Protein AF-A0A3D4BB54-F1 (afdb_monomer)

Mean predicted aligned error: 3.81 Å

Sequence (71 aa):
QTWIEASARMPGLPRSTWINGIEPSRNEEGTVYVAINNYRNDDFTNYVYRSADYGATWQAITNGLPDRRGG

Structure (mmCIF, N/CA/C/O backbone):
data_AF-A0A3D4BB54-F1
#
_entry.id   AF-A0A3D4BB54-F1
#
loop_
_atom_site.group_PDB
_atom_site.id
_atom_site.type_symbol
_atom_site.label_atom_id
_atom_site.label_alt_id
_atom_site.label_comp_id
_atom_site.label_asym_id
_atom_site.label_entity_id
_atom_site.label_seq_id
_atom_site.pdbx_PDB_ins_code
_atom_site.Cartn_x
_atom_site.Cartn_y
_atom_site.Cartn_z
_atom_site.occupancy
_atom_site.B_iso_or_equiv
_atom_site.auth_seq_id
_atom_site.auth_comp_id
_atom_site.auth_asym_id
_atom_site.auth_atom_id
_atom_site.pdbx_PDB_model_num
ATOM 1 N N . GLN A 1 1 ? 0.930 4.682 24.934 1.00 73.38 1 GLN A N 1
ATOM 2 C CA . GLN A 1 1 ? 0.666 4.568 23.486 1.00 73.38 1 GLN A CA 1
ATOM 3 C C . GLN A 1 1 ? 1.511 3.436 22.928 1.00 73.38 1 GLN A C 1
ATOM 5 O O . GLN A 1 1 ? 2.698 3.402 23.230 1.00 73.38 1 GLN A O 1
ATOM 10 N N . THR A 1 2 ? 0.924 2.524 22.156 1.00 93.25 2 THR A N 1
ATOM 11 C CA . THR A 1 2 ? 1.657 1.498 21.399 1.00 93.25 2 THR A CA 1
ATOM 12 C C . THR A 1 2 ? 1.529 1.785 19.904 1.00 93.25 2 THR A C 1
ATOM 14 O O . THR A 1 2 ? 0.569 2.425 19.471 1.00 93.25 2 THR A O 1
ATOM 17 N N . TRP A 1 3 ? 2.512 1.339 19.125 1.00 91.38 3 TRP A N 1
ATOM 18 C CA . TRP A 1 3 ? 2.497 1.402 17.665 1.00 91.38 3 TRP A CA 1
ATOM 19 C C . TRP A 1 3 ? 2.489 -0.017 17.111 1.00 91.38 3 TRP A C 1
ATOM 21 O O . TRP A 1 3 ? 3.190 -0.886 17.629 1.00 91.38 3 TRP A O 1
ATOM 31 N N . ILE A 1 4 ? 1.683 -0.243 16.078 1.00 92.25 4 ILE A N 1
ATOM 32 C CA . ILE A 1 4 ? 1.592 -1.523 15.379 1.00 92.25 4 ILE A CA 1
ATOM 33 C C . ILE A 1 4 ? 2.252 -1.350 14.016 1.00 92.25 4 ILE A C 1
ATOM 35 O O . ILE A 1 4 ? 1.950 -0.406 13.288 1.00 92.25 4 ILE A O 1
ATOM 39 N N . GLU A 1 5 ? 3.154 -2.265 13.677 1.00 92.19 5 GLU A N 1
ATOM 40 C CA . GLU A 1 5 ? 3.728 -2.340 12.338 1.00 92.19 5 GLU A CA 1
ATOM 41 C C . GLU A 1 5 ? 2.652 -2.860 11.369 1.00 92.19 5 GLU A C 1
ATOM 43 O O . GLU A 1 5 ? 2.040 -3.905 11.599 1.00 92.19 5 GLU A O 1
ATOM 48 N N . ALA A 1 6 ? 2.347 -2.066 10.339 1.00 93.94 6 ALA A N 1
ATOM 49 C CA . ALA A 1 6 ? 1.294 -2.368 9.368 1.00 93.94 6 ALA A CA 1
ATOM 50 C C . ALA A 1 6 ? 1.850 -2.923 8.048 1.00 93.94 6 ALA A C 1
ATOM 52 O O . ALA A 1 6 ? 1.151 -3.657 7.351 1.00 93.94 6 ALA A O 1
ATOM 53 N N . SER A 1 7 ? 3.099 -2.593 7.698 1.00 91.88 7 SER A N 1
ATOM 54 C CA . SER A 1 7 ? 3.707 -2.977 6.419 1.00 91.88 7 SER A CA 1
ATOM 55 C C . SER A 1 7 ? 3.874 -4.485 6.248 1.00 91.88 7 SER A C 1
ATOM 57 O O . SER A 1 7 ? 3.736 -4.962 5.125 1.00 91.88 7 SER A O 1
ATOM 59 N N . ALA A 1 8 ? 4.053 -5.270 7.316 1.00 92.31 8 ALA A N 1
ATOM 60 C CA . ALA A 1 8 ? 4.103 -6.731 7.216 1.00 92.31 8 ALA A CA 1
ATOM 61 C C . ALA A 1 8 ? 2.777 -7.356 6.756 1.00 92.31 8 ALA A C 1
ATOM 63 O O . ALA A 1 8 ? 2.748 -8.530 6.391 1.00 92.31 8 ALA A O 1
ATOM 64 N N . ARG A 1 9 ? 1.679 -6.590 6.774 1.00 95.12 9 ARG A N 1
ATOM 65 C CA . ARG A 1 9 ? 0.352 -7.020 6.312 1.00 95.12 9 ARG A CA 1
ATOM 66 C C . ARG A 1 9 ? 0.055 -6.590 4.875 1.00 95.12 9 ARG A C 1
ATOM 68 O O . ARG A 1 9 ? -1.022 -6.898 4.374 1.00 95.12 9 ARG A O 1
ATOM 75 N N . MET A 1 10 ? 0.973 -5.877 4.219 1.00 96.19 10 MET A N 1
ATOM 76 C CA . MET A 1 10 ? 0.821 -5.442 2.832 1.00 96.19 10 MET A CA 1
ATOM 77 C C . MET A 1 10 ? 1.318 -6.549 1.888 1.00 96.19 10 MET A C 1
ATOM 79 O O . MET A 1 10 ? 2.510 -6.869 1.888 1.00 96.19 10 MET A O 1
ATOM 83 N N . PRO A 1 11 ? 0.429 -7.173 1.097 1.00 95.00 11 PRO A N 1
ATOM 84 C CA . PRO A 1 11 ? 0.791 -8.330 0.288 1.00 95.00 11 PRO A CA 1
ATOM 85 C C . PRO A 1 11 ? 1.760 -7.946 -0.833 1.00 95.00 11 PRO A C 1
ATOM 87 O O . PRO A 1 11 ? 1.482 -7.042 -1.613 1.00 95.00 11 PRO A O 1
ATOM 90 N N . GLY A 1 12 ? 2.877 -8.668 -0.936 1.00 93.25 12 GLY A N 1
ATOM 91 C CA . GLY A 1 12 ? 3.864 -8.469 -2.002 1.00 93.25 12 GLY A CA 1
ATOM 92 C C . GLY A 1 12 ? 4.796 -7.271 -1.806 1.00 93.25 12 GLY A C 1
ATOM 93 O O . GLY A 1 12 ? 5.616 -7.013 -2.679 1.00 93.25 12 GLY A O 1
ATOM 94 N N . LEU A 1 13 ? 4.714 -6.561 -0.675 1.00 94.94 13 LEU A N 1
ATOM 95 C CA . LEU A 1 13 ? 5.614 -5.455 -0.369 1.00 94.94 13 LEU A CA 1
ATOM 96 C C . LEU A 1 13 ? 7.014 -5.973 0.028 1.00 94.94 13 LEU A C 1
ATOM 98 O O . LEU A 1 13 ? 7.127 -6.722 1.005 1.00 94.94 13 LEU A O 1
ATOM 102 N N . PRO A 1 14 ? 8.096 -5.568 -0.666 1.00 94.56 14 PRO A N 1
ATOM 103 C CA . PRO A 1 14 ? 9.450 -5.908 -0.249 1.00 94.56 14 PRO A CA 1
ATOM 104 C C . PRO A 1 14 ? 9.801 -5.314 1.117 1.00 94.56 14 PRO A C 1
ATOM 106 O O . PRO A 1 14 ? 9.265 -4.296 1.549 1.00 94.56 14 PRO A O 1
ATOM 109 N N . ARG A 1 15 ? 10.759 -5.930 1.812 1.00 91.06 15 ARG A N 1
ATOM 110 C CA . ARG A 1 15 ? 11.310 -5.343 3.040 1.00 91.06 15 ARG A CA 1
ATOM 111 C C . ARG A 1 15 ? 12.138 -4.098 2.711 1.00 91.06 15 ARG A C 1
ATOM 113 O O . ARG A 1 15 ? 12.681 -3.979 1.617 1.00 91.06 15 ARG A O 1
ATOM 120 N N . SER A 1 16 ? 12.286 -3.211 3.696 1.00 90.31 16 SER A N 1
ATOM 121 C CA . SER A 1 16 ? 13.145 -2.018 3.602 1.00 90.31 16 SER A CA 1
ATOM 122 C C . SER A 1 16 ? 12.742 -1.035 2.490 1.00 90.31 16 SER A C 1
ATOM 124 O O . SER A 1 16 ? 13.590 -0.389 1.872 1.00 90.31 16 SER A O 1
ATOM 126 N N . THR A 1 17 ? 11.435 -0.911 2.251 1.00 93.31 17 THR A N 1
ATOM 127 C CA . THR A 1 17 ? 10.823 0.055 1.329 1.00 93.31 17 THR A CA 1
ATOM 128 C C . THR A 1 17 ? 10.538 1.393 2.008 1.00 93.31 17 THR A C 1
ATOM 130 O O . THR A 1 17 ? 10.471 1.479 3.235 1.00 93.31 17 THR A O 1
ATOM 133 N N . TRP A 1 18 ? 10.292 2.437 1.215 1.00 92.38 18 TRP A N 1
ATOM 134 C CA . TRP A 1 18 ? 10.012 3.780 1.720 1.00 92.38 18 TRP A CA 1
ATOM 135 C C . TRP A 1 18 ? 8.549 4.156 1.487 1.00 92.38 18 TRP A C 1
ATOM 137 O O . TRP A 1 18 ? 8.089 4.191 0.349 1.00 92.38 18 TRP A O 1
ATOM 147 N N . ILE A 1 19 ? 7.820 4.460 2.564 1.00 93.81 19 ILE A N 1
ATOM 148 C CA . ILE A 1 19 ? 6.461 5.008 2.468 1.00 93.81 19 ILE A CA 1
ATOM 149 C C . ILE A 1 19 ? 6.568 6.493 2.110 1.00 93.81 19 ILE A C 1
ATOM 151 O O . ILE A 1 19 ? 7.196 7.263 2.836 1.00 93.81 19 ILE A O 1
ATOM 155 N N . ASN A 1 20 ? 5.960 6.903 0.997 1.00 93.94 20 ASN A N 1
ATOM 156 C CA . ASN A 1 20 ? 6.027 8.284 0.503 1.00 93.94 20 ASN A CA 1
ATOM 157 C C . ASN A 1 20 ? 4.777 9.091 0.817 1.00 93.94 20 ASN A C 1
ATOM 159 O O . ASN A 1 20 ? 4.850 10.315 0.882 1.00 93.94 20 ASN A O 1
ATOM 163 N N . GLY A 1 21 ? 3.639 8.421 0.975 1.00 96.44 21 GLY A N 1
ATOM 164 C CA . GLY A 1 21 ? 2.372 9.075 1.253 1.00 96.44 21 GLY A CA 1
ATOM 165 C C . GLY A 1 21 ? 1.416 8.150 1.984 1.00 96.44 21 GLY A C 1
ATOM 166 O O . GLY A 1 21 ? 1.360 6.952 1.702 1.00 96.44 21 GLY A O 1
ATOM 167 N N . ILE A 1 22 ? 0.675 8.740 2.916 1.00 97.31 22 ILE A N 1
ATOM 168 C CA . ILE A 1 22 ? -0.423 8.125 3.654 1.00 97.31 22 ILE A CA 1
ATOM 169 C C . ILE A 1 22 ? -1.565 9.143 3.626 1.00 97.31 22 ILE A C 1
ATOM 171 O O . ILE A 1 22 ? -1.372 10.261 4.096 1.00 97.31 22 ILE A O 1
ATOM 175 N N . GLU A 1 23 ? -2.724 8.774 3.086 1.00 98.06 23 GLU A N 1
ATOM 176 C CA . GLU A 1 23 ? -3.912 9.641 3.040 1.00 98.06 23 GLU A CA 1
ATOM 177 C C . GLU A 1 23 ? -5.126 8.874 3.585 1.00 98.06 23 GLU A C 1
ATOM 179 O O . GLU A 1 23 ? -5.596 7.923 2.948 1.00 98.06 23 GLU A O 1
ATOM 184 N N . PRO A 1 24 ? -5.646 9.244 4.767 1.00 97.75 24 PRO A N 1
ATOM 185 C CA . PRO A 1 24 ? -6.951 8.792 5.231 1.00 97.75 24 PRO A CA 1
ATOM 186 C C . PRO A 1 24 ? -8.065 9.324 4.324 1.00 97.75 24 PRO A C 1
ATOM 188 O O . PRO A 1 24 ? -8.013 10.461 3.855 1.00 97.75 24 PRO A O 1
ATOM 191 N N . SER A 1 25 ? -9.105 8.528 4.099 1.00 97.50 25 SER A N 1
ATOM 192 C CA . SER A 1 25 ? -10.272 8.983 3.344 1.00 97.50 25 SER A CA 1
ATOM 193 C C . SER A 1 25 ? -11.020 10.083 4.101 1.00 97.50 25 SER A C 1
ATOM 195 O O . SER A 1 25 ? -11.207 10.014 5.315 1.00 97.50 25 SER A O 1
ATOM 197 N N . ARG A 1 26 ? -11.500 11.092 3.368 1.00 97.12 26 ARG A N 1
ATOM 198 C CA . ARG A 1 26 ? -12.345 12.174 3.909 1.00 97.12 26 ARG A CA 1
ATOM 199 C C . ARG A 1 26 ? -13.822 11.796 3.977 1.00 97.12 26 ARG A C 1
ATOM 201 O O . ARG A 1 26 ? -14.602 12.504 4.605 1.00 97.12 26 ARG A O 1
ATOM 208 N N . ASN A 1 27 ? -14.203 10.721 3.293 1.00 96.69 27 ASN A N 1
ATOM 209 C CA . ASN A 1 27 ? -15.594 10.359 3.030 1.00 96.69 27 ASN A CA 1
ATOM 210 C C . ASN A 1 27 ? -15.957 8.974 3.577 1.00 96.69 27 ASN A C 1
ATOM 212 O O . ASN A 1 27 ? -17.136 8.686 3.752 1.00 96.69 27 ASN A O 1
ATOM 216 N N . GLU A 1 28 ? -14.960 8.124 3.833 1.00 97.69 28 GLU A N 1
ATOM 217 C CA . GLU A 1 28 ? -15.144 6.743 4.281 1.00 97.69 28 GLU A CA 1
ATOM 218 C C . GLU A 1 28 ? -14.315 6.504 5.540 1.00 97.69 28 GLU A C 1
ATOM 220 O O . GLU A 1 28 ? -13.085 6.435 5.487 1.00 97.69 28 GLU A O 1
ATOM 225 N N . GLU A 1 29 ? -14.983 6.378 6.683 1.00 97.62 29 GLU A N 1
ATOM 226 C CA . GLU A 1 29 ? -14.303 6.078 7.940 1.00 97.62 29 GLU A CA 1
ATOM 227 C C . GLU A 1 29 ? -13.555 4.736 7.858 1.00 97.62 29 GLU A C 1
ATOM 229 O O . GLU A 1 29 ? -13.950 3.822 7.134 1.00 97.62 29 GLU A O 1
ATOM 234 N N . GLY A 1 30 ? -12.423 4.633 8.556 1.00 97.31 30 GLY A N 1
ATOM 235 C CA . GLY A 1 30 ? -11.578 3.438 8.546 1.00 97.31 30 GLY A CA 1
ATOM 236 C C . GLY A 1 30 ? -10.780 3.225 7.259 1.00 97.31 30 GLY A C 1
ATOM 237 O O . GLY A 1 30 ? -9.917 2.348 7.229 1.00 97.31 30 GLY A O 1
ATOM 238 N N . THR A 1 31 ? -11.001 4.038 6.221 1.00 98.56 31 THR A N 1
ATOM 239 C CA . THR A 1 31 ? -10.288 3.907 4.950 1.00 98.56 31 THR A CA 1
ATOM 240 C C . THR A 1 31 ? -9.013 4.741 4.920 1.00 98.56 31 THR A C 1
ATOM 242 O O . THR A 1 31 ? -9.016 5.927 5.246 1.00 98.56 31 THR A O 1
ATOM 245 N N . VAL A 1 32 ? -7.913 4.133 4.476 1.00 98.31 32 VAL A N 1
ATOM 246 C CA . VAL A 1 32 ? -6.615 4.794 4.292 1.00 98.31 32 VAL A CA 1
ATOM 247 C C . VAL A 1 32 ? -5.896 4.248 3.063 1.00 98.31 32 VAL A C 1
ATOM 249 O O . VAL A 1 32 ? -5.955 3.054 2.762 1.00 98.31 32 VAL A O 1
ATOM 252 N N . TYR A 1 33 ? -5.196 5.138 2.367 1.00 97.62 33 TYR A N 1
ATOM 253 C CA . TYR A 1 33 ? -4.400 4.840 1.185 1.00 97.62 33 TYR A CA 1
ATOM 254 C C . TYR A 1 33 ? -2.921 5.057 1.473 1.00 97.62 33 TYR A C 1
ATOM 256 O O . TYR A 1 33 ? -2.549 6.029 2.132 1.00 97.62 33 TYR A O 1
ATOM 264 N N . VAL A 1 34 ? -2.071 4.167 0.963 1.00 97.62 34 VAL A N 1
ATOM 265 C CA . VAL A 1 34 ? -0.616 4.248 1.129 1.00 97.62 34 VAL A CA 1
ATOM 266 C C . VAL A 1 34 ? 0.071 4.079 -0.216 1.00 97.62 34 VAL A C 1
ATOM 268 O O . VAL A 1 34 ? -0.213 3.135 -0.952 1.00 97.62 34 VAL A O 1
ATOM 271 N N . ALA A 1 35 ? 0.999 4.987 -0.515 1.00 96.25 35 ALA A N 1
ATOM 272 C CA . ALA A 1 35 ? 1.860 4.931 -1.689 1.00 96.25 35 ALA A CA 1
ATOM 273 C C . ALA A 1 35 ? 3.318 4.725 -1.266 1.00 96.25 35 ALA A C 1
ATOM 275 O O . ALA A 1 35 ? 3.831 5.419 -0.381 1.00 96.25 35 ALA A O 1
ATOM 276 N N . ILE A 1 36 ? 3.984 3.779 -1.923 1.00 95.69 36 ILE A N 1
ATOM 277 C CA . ILE A 1 36 ? 5.339 3.340 -1.587 1.00 95.69 36 ILE A CA 1
ATOM 278 C C . 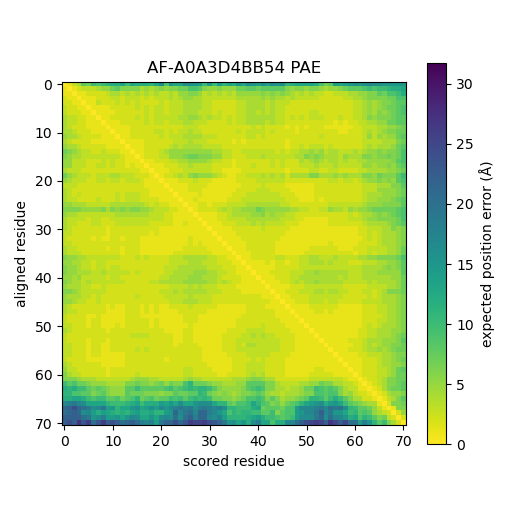ILE A 1 36 ? 6.195 3.373 -2.852 1.00 95.69 36 ILE A C 1
ATOM 280 O O . ILE A 1 36 ? 5.736 3.017 -3.941 1.00 95.69 36 ILE A O 1
ATOM 284 N N . ASN A 1 37 ? 7.447 3.804 -2.717 1.00 90.50 37 ASN A N 1
ATOM 285 C CA . ASN A 1 37 ? 8.455 3.684 -3.756 1.00 90.50 37 ASN A CA 1
ATOM 286 C C . ASN A 1 37 ? 9.645 2.852 -3.278 1.00 90.50 37 ASN A C 1
ATOM 288 O O . ASN A 1 37 ? 10.046 2.877 -2.114 1.00 90.50 37 ASN A O 1
ATOM 292 N N . ASN A 1 38 ? 10.191 2.083 -4.216 1.00 93.94 38 ASN A N 1
ATOM 293 C CA . ASN A 1 38 ? 11.296 1.171 -3.955 1.00 93.94 38 ASN A CA 1
ATOM 294 C C . ASN A 1 38 ? 12.475 1.378 -4.923 1.00 93.94 38 ASN A C 1
ATOM 296 O O . ASN A 1 38 ? 13.355 0.532 -5.036 1.00 93.94 38 ASN A O 1
ATOM 300 N N . TYR A 1 39 ? 12.539 2.546 -5.578 1.00 90.75 39 TYR A N 1
ATOM 301 C CA . TYR A 1 39 ? 13.532 2.845 -6.621 1.00 90.75 39 TYR A CA 1
ATOM 302 C C . TYR A 1 39 ? 14.987 2.766 -6.131 1.00 90.75 39 TYR A C 1
ATOM 304 O O . TYR A 1 39 ? 15.893 2.523 -6.918 1.00 90.75 39 TYR A O 1
ATOM 312 N N . ARG A 1 40 ? 15.233 2.971 -4.828 1.00 90.19 40 ARG A N 1
ATOM 313 C CA . ARG A 1 40 ? 16.577 2.852 -4.231 1.00 90.19 40 ARG A CA 1
ATOM 314 C C . ARG A 1 40 ? 17.096 1.414 -4.212 1.00 90.19 40 ARG A C 1
ATOM 316 O O . ARG A 1 40 ? 18.293 1.221 -4.046 1.00 90.19 40 ARG A O 1
ATOM 323 N N . ASN A 1 41 ? 16.201 0.445 -4.382 1.00 92.12 41 ASN A N 1
ATOM 324 C CA . ASN A 1 41 ? 16.493 -0.979 -4.458 1.00 92.12 41 ASN A CA 1
ATOM 325 C C . ASN A 1 41 ? 16.325 -1.518 -5.894 1.00 92.12 41 ASN A C 1
ATOM 327 O O . ASN A 1 41 ? 16.111 -2.713 -6.060 1.00 92.12 41 ASN A O 1
ATOM 331 N N . ASP A 1 42 ? 16.387 -0.644 -6.910 1.00 91.88 42 ASP A N 1
ATOM 332 C CA . ASP A 1 42 ? 16.211 -0.982 -8.337 1.00 91.88 42 ASP A CA 1
ATOM 333 C C . ASP A 1 42 ? 14.848 -1.626 -8.673 1.00 91.88 42 ASP A C 1
ATOM 335 O O . ASP A 1 42 ? 14.690 -2.374 -9.634 1.00 91.88 42 ASP A O 1
ATOM 339 N N . 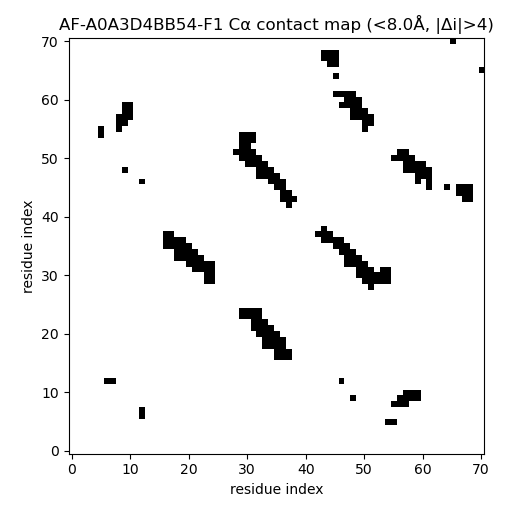ASP A 1 43 ? 13.831 -1.319 -7.864 1.00 91.75 43 ASP A N 1
ATOM 340 C CA . ASP A 1 43 ? 12.468 -1.812 -8.028 1.00 91.75 43 ASP A CA 1
ATOM 341 C C . ASP A 1 43 ? 11.516 -0.653 -8.352 1.00 91.75 43 ASP A C 1
ATOM 343 O O . ASP A 1 43 ? 11.244 0.234 -7.532 1.00 91.75 43 ASP A O 1
ATOM 347 N N . PHE A 1 44 ? 11.012 -0.674 -9.585 1.00 90.06 44 PHE A N 1
ATOM 348 C CA . PHE A 1 44 ? 10.111 0.335 -10.148 1.00 90.06 44 PHE A CA 1
ATOM 349 C C . PHE A 1 44 ? 8.648 -0.118 -10.190 1.00 90.06 44 PHE A C 1
ATOM 351 O O . PHE A 1 44 ? 7.821 0.538 -10.835 1.00 90.06 44 PHE A O 1
ATOM 358 N N . THR A 1 45 ? 8.329 -1.219 -9.506 1.00 90.56 45 THR A N 1
ATOM 359 C CA . THR A 1 45 ? 6.964 -1.720 -9.352 1.00 90.56 45 THR A CA 1
ATOM 360 C C . THR A 1 45 ? 6.104 -0.671 -8.654 1.00 90.56 45 THR A C 1
ATOM 362 O O . THR A 1 45 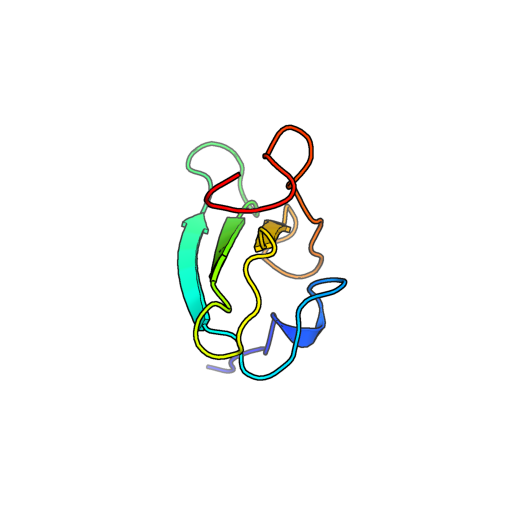? 6.535 0.026 -7.727 1.00 90.56 45 THR A O 1
ATOM 365 N N . ASN A 1 46 ? 4.858 -0.532 -9.103 1.00 91.00 46 ASN A N 1
ATOM 366 C CA . ASN A 1 46 ? 3.895 0.321 -8.425 1.00 91.00 46 ASN A CA 1
ATOM 367 C C . ASN A 1 46 ? 3.396 -0.362 -7.151 1.00 91.00 46 ASN A C 1
ATOM 369 O O . ASN A 1 46 ? 2.759 -1.405 -7.215 1.00 91.00 46 ASN A O 1
ATOM 373 N N . TYR A 1 47 ? 3.625 0.271 -6.003 1.00 95.06 47 TYR A N 1
ATOM 374 C CA . TYR A 1 47 ? 3.086 -0.167 -4.720 1.00 95.06 47 TYR A CA 1
ATOM 375 C C . TYR A 1 47 ? 2.101 0.875 -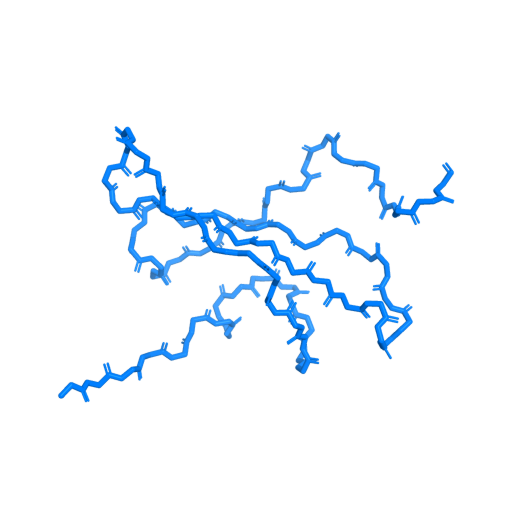4.202 1.00 95.06 47 TYR A C 1
ATOM 377 O O . TYR A 1 47 ? 2.487 1.931 -3.690 1.00 95.06 47 TYR A O 1
ATOM 385 N N . VAL A 1 48 ? 0.815 0.577 -4.364 1.00 96.00 48 VAL A N 1
ATOM 386 C CA . VAL A 1 48 ? -0.285 1.388 -3.841 1.00 96.00 48 VAL A CA 1
ATOM 387 C C . VAL A 1 48 ? -1.264 0.453 -3.153 1.00 96.00 48 VAL A C 1
ATOM 389 O O . VAL A 1 48 ? -1.701 -0.532 -3.751 1.00 96.00 48 VAL A O 1
ATOM 392 N N . TYR A 1 49 ? -1.601 0.757 -1.905 1.00 97.62 49 TYR A N 1
ATOM 393 C CA . TYR A 1 49 ? -2.481 -0.071 -1.091 1.00 97.62 49 TYR A CA 1
ATOM 394 C C . TYR A 1 49 ? -3.641 0.737 -0.522 1.00 97.62 49 TYR A C 1
ATOM 396 O O . TYR A 1 49 ? -3.502 1.925 -0.225 1.00 97.62 49 TYR A O 1
ATOM 404 N N . ARG A 1 50 ? -4.771 0.059 -0.325 1.00 97.94 50 ARG A N 1
ATOM 405 C CA . ARG A 1 50 ? -5.934 0.542 0.421 1.00 97.94 50 ARG A CA 1
ATOM 406 C C . ARG A 1 50 ? -6.191 -0.388 1.601 1.00 97.94 50 ARG A C 1
ATOM 408 O O . ARG A 1 50 ? -6.157 -1.607 1.442 1.00 97.94 50 ARG A O 1
ATOM 415 N N . SER A 1 51 ? -6.501 0.191 2.751 1.00 98.44 51 SER A N 1
ATOM 416 C CA . SER A 1 51 ? -7.195 -0.480 3.851 1.00 98.44 51 SER A CA 1
ATOM 417 C C . SER A 1 51 ? -8.561 0.178 4.030 1.00 98.44 51 SER A C 1
ATOM 419 O O . SER A 1 51 ? -8.683 1.377 3.793 1.00 98.44 51 SER A O 1
ATOM 421 N N . ALA A 1 52 ? -9.572 -0.602 4.415 1.00 98.31 52 ALA A N 1
ATOM 422 C CA . ALA A 1 52 ? -10.924 -0.131 4.739 1.00 98.31 52 ALA A CA 1
ATOM 423 C C . ALA A 1 52 ? -11.331 -0.488 6.185 1.00 98.31 52 ALA A C 1
ATOM 425 O O . ALA A 1 52 ? -12.506 -0.454 6.536 1.00 98.31 52 ALA A O 1
ATOM 426 N N . ASP A 1 53 ? -10.358 -0.881 7.009 1.00 97.75 53 ASP A N 1
ATOM 427 C CA . ASP A 1 53 ? -10.540 -1.406 8.364 1.00 97.75 53 ASP A CA 1
ATOM 428 C C . ASP A 1 53 ? -9.460 -0.879 9.326 1.00 97.75 53 ASP A C 1
ATOM 430 O O . ASP A 1 5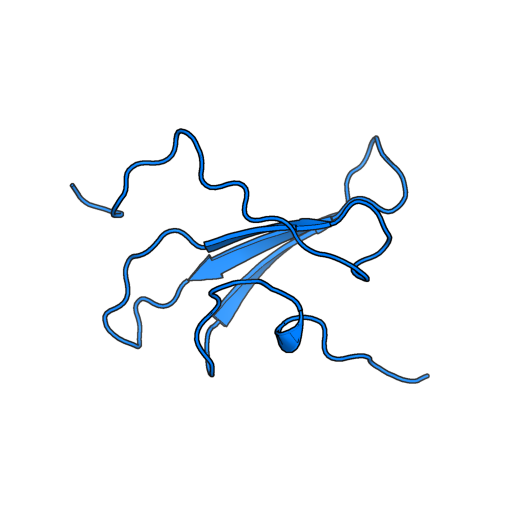3 ? -8.909 -1.607 10.154 1.00 97.75 53 ASP A O 1
ATOM 434 N N . TYR A 1 54 ? -9.149 0.416 9.214 1.00 96.44 54 TYR A N 1
ATOM 435 C CA . TYR A 1 54 ? -8.191 1.135 10.063 1.00 96.44 54 TYR A CA 1
ATOM 436 C C . TYR A 1 54 ? -6.756 0.569 10.003 1.00 96.44 54 TYR A C 1
ATOM 438 O O . TYR A 1 54 ? -5.992 0.669 10.964 1.00 96.44 54 TYR A O 1
ATOM 446 N N . GLY A 1 55 ? -6.364 -0.013 8.867 1.00 96.25 55 GLY A N 1
ATOM 447 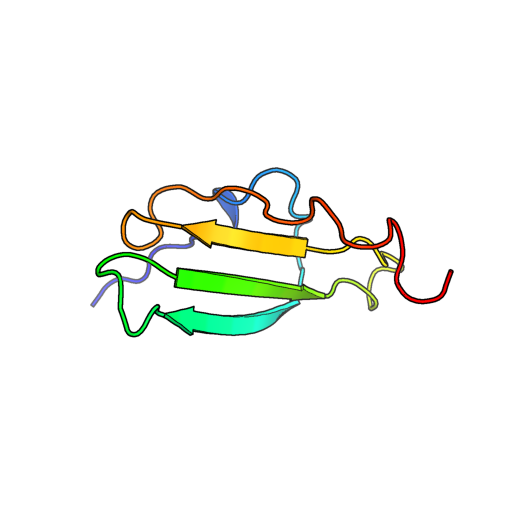C CA . GLY A 1 55 ? -5.029 -0.573 8.638 1.00 96.25 55 GLY A CA 1
ATOM 448 C C . GLY A 1 55 ? -4.856 -2.020 9.107 1.00 96.25 55 GLY A C 1
ATOM 449 O O . GLY A 1 55 ? -3.716 -2.498 9.179 1.00 96.25 55 GLY A O 1
ATOM 450 N N . ALA A 1 56 ? -5.942 -2.726 9.444 1.00 96.06 56 ALA A N 1
ATOM 451 C CA . ALA A 1 56 ? -5.878 -4.127 9.851 1.00 96.06 56 ALA A CA 1
ATOM 452 C C . ALA A 1 56 ? -5.591 -5.055 8.661 1.00 96.06 56 ALA A C 1
ATOM 454 O O . ALA A 1 56 ? -4.731 -5.932 8.780 1.00 96.06 56 ALA A O 1
ATOM 455 N N . THR A 1 57 ? -6.227 -4.821 7.512 1.00 97.56 57 THR A N 1
ATOM 456 C CA . THR A 1 57 ? -5.992 -5.536 6.252 1.00 97.56 57 THR A CA 1
ATOM 457 C C . THR A 1 57 ? -5.707 -4.572 5.104 1.00 97.56 57 THR A C 1
ATOM 459 O O . THR A 1 57 ? -6.139 -3.419 5.106 1.00 97.56 57 THR A O 1
ATOM 462 N N . TRP A 1 58 ? -4.940 -5.045 4.119 1.00 98.00 58 TRP A N 1
ATOM 463 C CA . TRP A 1 58 ? -4.492 -4.239 2.986 1.00 98.00 58 TRP A CA 1
ATOM 464 C C . TRP A 1 58 ? -4.725 -4.967 1.670 1.00 98.00 58 TRP A C 1
ATOM 466 O O . TRP A 1 58 ? -4.445 -6.159 1.541 1.00 98.00 58 TRP A O 1
ATOM 476 N N . GLN A 1 59 ? -5.192 -4.222 0.675 1.00 97.62 59 GLN A N 1
ATOM 477 C CA 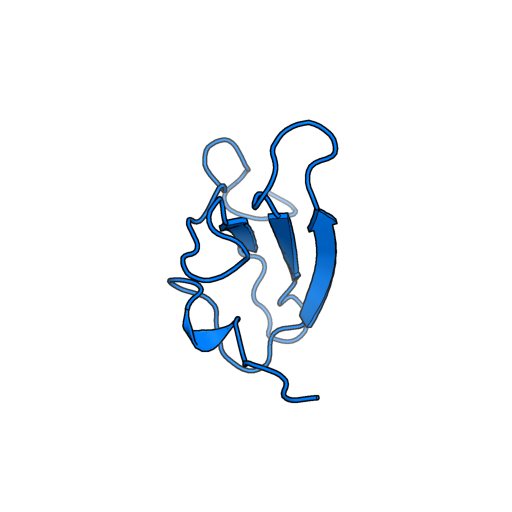. GLN A 1 59 ? -5.349 -4.682 -0.699 1.00 97.62 59 GLN A CA 1
ATOM 478 C C . GLN A 1 59 ? -4.516 -3.805 -1.626 1.00 97.62 59 GLN A C 1
ATOM 480 O O . GLN A 1 59 ? -4.534 -2.578 -1.502 1.00 97.62 59 GLN A O 1
ATOM 485 N N . ALA A 1 60 ? -3.786 -4.429 -2.551 1.00 95.94 60 ALA A N 1
ATOM 486 C CA . ALA A 1 60 ? -3.101 -3.704 -3.612 1.00 95.94 60 ALA A CA 1
ATOM 487 C C . ALA A 1 60 ? -4.138 -3.113 -4.578 1.00 95.94 60 ALA A C 1
ATOM 489 O O . ALA A 1 60 ? -5.054 -3.805 -5.020 1.00 95.94 60 ALA A O 1
ATOM 490 N N . ILE A 1 61 ? -3.985 -1.833 -4.908 1.00 95.31 61 ILE A N 1
ATOM 491 C CA . ILE A 1 61 ? -4.868 -1.091 -5.817 1.00 95.31 61 ILE A CA 1
ATOM 492 C C . ILE A 1 61 ? -4.069 -0.552 -7.006 1.00 95.31 61 ILE A C 1
ATOM 494 O O . ILE A 1 61 ? -4.046 0.640 -7.296 1.00 95.31 61 ILE A O 1
ATOM 498 N N . THR A 1 62 ? -3.362 -1.457 -7.676 1.00 90.88 62 THR A N 1
ATOM 499 C CA . THR A 1 62 ? -2.476 -1.152 -8.809 1.00 90.88 62 THR A CA 1
ATOM 500 C C . THR A 1 62 ? -3.124 -1.424 -10.166 1.00 90.88 62 THR A C 1
ATOM 502 O O . THR A 1 62 ? -2.555 -1.070 -11.196 1.00 90.88 62 THR A O 1
ATOM 505 N N . ASN A 1 63 ? -4.327 -2.008 -10.181 1.00 86.06 63 ASN A N 1
ATOM 506 C CA . ASN A 1 63 ? -5.082 -2.259 -11.406 1.00 86.06 63 ASN A CA 1
ATOM 507 C C . ASN A 1 63 ? -5.321 -0.949 -12.172 1.00 86.06 63 ASN A C 1
ATOM 509 O O . ASN A 1 63 ? -5.862 0.010 -11.624 1.00 86.06 63 ASN A O 1
ATOM 513 N N . GLY A 1 64 ? -4.941 -0.930 -13.450 1.00 81.25 64 GLY A N 1
ATOM 514 C CA . GLY A 1 64 ? -5.061 0.247 -14.315 1.00 81.25 64 GLY A CA 1
ATOM 515 C C . GLY A 1 64 ? -3.865 1.203 -14.267 1.00 81.25 64 GLY A C 1
ATOM 516 O O . GLY A 1 64 ? -3.866 2.193 -14.995 1.00 81.25 64 GLY A O 1
ATOM 517 N N . LEU A 1 65 ? -2.836 0.915 -13.462 1.00 82.94 65 LEU A N 1
ATOM 518 C CA . LEU A 1 65 ? -1.542 1.590 -13.552 1.00 82.94 65 LEU A CA 1
ATOM 519 C C . LEU A 1 65 ? -0.625 0.846 -14.539 1.00 82.94 65 LEU A C 1
ATOM 521 O O . LEU A 1 65 ? -0.730 -0.373 -14.653 1.00 82.94 65 LEU A O 1
ATOM 525 N N . PRO A 1 66 ? 0.298 1.544 -15.226 1.00 77.62 66 PRO A N 1
ATOM 526 C CA . PRO A 1 66 ? 1.339 0.886 -16.009 1.00 77.62 66 PRO A CA 1
ATOM 527 C C . PRO A 1 66 ? 2.175 -0.054 -15.137 1.00 77.62 66 PRO A C 1
ATOM 529 O O . PRO A 1 66 ? 2.473 0.280 -13.991 1.00 77.62 66 PRO A O 1
ATOM 532 N N . ASP A 1 67 ? 2.630 -1.174 -15.693 1.00 72.94 67 ASP A N 1
ATOM 533 C CA . ASP A 1 67 ? 3.418 -2.158 -14.935 1.00 72.94 67 ASP A CA 1
ATOM 534 C C . ASP A 1 67 ? 4.749 -1.583 -14.416 1.00 72.94 67 ASP A C 1
ATOM 536 O O . ASP A 1 67 ? 5.242 -2.003 -13.369 1.00 72.94 67 ASP A O 1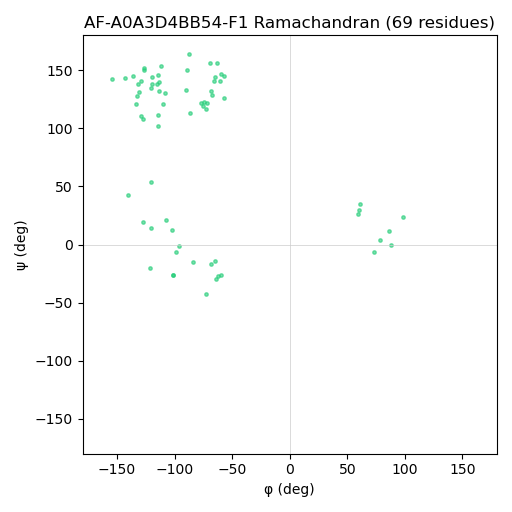
ATOM 540 N N . ARG A 1 68 ? 5.310 -0.568 -15.097 1.00 66.69 68 ARG A N 1
ATOM 541 C CA . ARG A 1 68 ? 6.501 0.167 -14.641 1.00 66.69 68 ARG A CA 1
ATOM 542 C C . ARG A 1 68 ? 6.370 1.674 -14.824 1.00 66.69 68 ARG A C 1
ATOM 544 O O . ARG A 1 68 ? 5.841 2.158 -15.826 1.00 66.69 68 ARG A O 1
ATOM 551 N N . ARG A 1 69 ? 6.947 2.434 -13.893 1.00 61.59 69 ARG A N 1
ATOM 552 C CA . ARG A 1 69 ? 7.144 3.881 -14.062 1.00 61.59 69 ARG A CA 1
ATOM 553 C C . ARG A 1 69 ? 8.258 4.116 -15.090 1.00 61.59 69 ARG A C 1
ATOM 555 O O . ARG A 1 69 ? 9.395 3.728 -14.849 1.00 61.59 69 ARG A O 1
ATOM 562 N N . GLY A 1 70 ? 7.927 4.735 -16.226 1.00 61.22 70 GLY A N 1
ATOM 563 C CA . GLY A 1 70 ? 8.887 5.054 -17.297 1.00 61.22 70 GLY A CA 1
ATOM 564 C C . GLY A 1 70 ? 8.917 4.071 -18.475 1.00 61.22 70 GLY A C 1
ATOM 565 O O . GLY A 1 70 ? 9.955 3.957 -19.125 1.00 61.22 70 GLY A O 1
ATOM 566 N N . GLY A 1 71 ? 7.814 3.343 -18.699 1.00 48.94 71 GLY A N 1
ATOM 567 C CA . GLY A 1 71 ? 7.534 2.588 -19.927 1.00 48.94 71 GLY A CA 1
ATOM 568 C C . GLY A 1 71 ? 7.295 3.498 -21.116 1.00 48.94 71 GLY A C 1
ATOM 569 O O . GLY A 1 71 ? 6.414 4.372 -20.983 1.00 48.94 71 GLY A O 1
#

Secondary structure (DSSP, 8-state):
------GGGSTTPPTT-EEEEEEE-SSSTT-EEEEEEEGGGTEEEEEEEEESSTTSS-EE--TTS-SSTT-

Foldseek 3Di:
DDDDDLQVQQPPDDPPWDWDDKDADPPAPLKIKTWTDDVVVVDFATAIWITRHNSPHIDGPCPPPPRGDPD

Nearest PDB structures (foldseek):
  6p2l-assembly1_A  TM=8.432E-01  e=9.903E-01  Niastella koreensis GR20-10
  2w38-assembly1_A  TM=6.190E-01  e=1.621E+00  Pseudomonas aeruginosa PAO1
  3w15-assembly1_A  TM=6.364E-01  e=2.205E+00  Saccharomyces cerevisiae S288C
  3h6j-assembly1_A  TM=6.253E-01  e=1.833E+00  Pseudomonas aeruginosa
  3sc7-assembly1_X  TM=4.985E-01  e=1.347E+00  Aspergillus ficuum

Solvent-accessible surface area (backbone atoms only — not comparable to full-atom values): 4532 Å² total; per-residue (Å²): 139,86,86,80,88,49,67,89,54,38,80,91,61,70,83,95,58,45,80,77,46,75,49,69,51,95,87,42,82,44,25,35,36,41,37,42,52,35,61,95,74,80,35,55,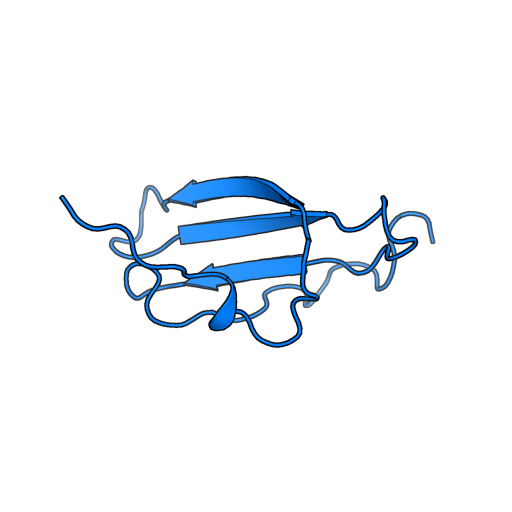57,73,44,33,34,38,19,71,57,70,58,72,51,51,41,80,65,48,83,92,55,69,79,45,80,88,118

Radius of gyration: 12.72 Å; Cα contacts (8 Å, |Δi|>4): 118; chains: 1; bounding box: 32×21×43 Å

pLDDT: mean 91.54, std 9.53, range [48.94, 98.56]